Protein AF-A0A8R1IWT4-F1 (afdb_monomer)

Secondary structure (DSSP, 8-state):
-PPPTTHHHHHHHHHTT--HHHHHHHTT--HHHHHHHHHHTTT----B-----TTTTSHHHHHHHHHH-S-B--GGGS-TT-GGG-HIIIIIHHHHHHHHTTPPPPS-HHHHHHHHHHHHHS--

Solvent-accessible surface area (backbone atoms only — not comparable to full-atom values): 7831 Å² total; per-residue (Å²): 133,84,77,62,93,56,51,66,60,55,52,50,43,54,75,69,68,56,48,67,69,58,49,28,54,75,69,67,57,42,72,65,55,56,53,49,51,43,56,74,50,71,70,53,92,59,69,48,81,75,89,58,49,75,71,62,66,28,73,72,42,46,56,40,45,68,75,72,42,91,38,59,65,50,69,92,78,50,73,81,94,48,50,79,78,34,66,54,67,58,42,51,50,58,54,48,48,65,73,48,60,93,61,87,77,70,95,51,68,69,65,55,57,58,47,58,55,51,74,64,61,80,76,123

Structure (mmCIF, N/CA/C/O backbone):
data_AF-A0A8R1IWT4-F1
#
_entry.id   AF-A0A8R1IWT4-F1
#
loop_
_atom_site.group_PDB
_atom_site.id
_atom_site.type_symbol
_atom_site.label_atom_id
_atom_site.label_alt_id
_atom_site.label_comp_id
_atom_site.label_asym_id
_atom_site.label_entity_id
_atom_site.label_seq_id
_atom_site.pdbx_PDB_ins_code
_atom_site.Cartn_x
_atom_site.Cartn_y
_atom_site.Cartn_z
_atom_site.occupancy
_atom_site.B_iso_or_equiv
_atom_site.auth_seq_id
_atom_site.auth_comp_id
_atom_site.auth_asym_id
_atom_site.auth_atom_id
_atom_site.pdbx_PDB_model_num
ATOM 1 N N . MET A 1 1 ? 14.600 21.683 -2.535 1.00 37.12 1 MET A N 1
ATOM 2 C CA . MET A 1 1 ? 13.977 20.528 -1.844 1.00 37.12 1 MET A CA 1
ATOM 3 C C . MET A 1 1 ? 14.962 20.004 -0.808 1.00 37.12 1 MET A C 1
ATOM 5 O O . MET A 1 1 ? 16.080 19.676 -1.184 1.00 37.12 1 MET A O 1
ATOM 9 N N . LYS A 1 2 ? 14.609 20.005 0.484 1.00 29.86 2 LYS A N 1
ATOM 10 C CA . LYS A 1 2 ? 15.483 19.459 1.539 1.00 29.86 2 LYS A CA 1
ATOM 11 C C . LYS A 1 2 ? 15.410 17.928 1.495 1.00 29.86 2 LYS A C 1
ATOM 13 O O . LYS A 1 2 ? 14.335 17.374 1.276 1.00 29.86 2 LYS A O 1
ATOM 18 N N . SER A 1 3 ? 16.551 17.255 1.624 1.00 35.81 3 SER A N 1
ATOM 19 C CA . SER A 1 3 ? 16.615 15.793 1.672 1.00 35.81 3 SER A CA 1
ATOM 20 C C . SER A 1 3 ? 15.795 15.257 2.849 1.00 35.81 3 SER A C 1
ATOM 22 O O . SER A 1 3 ? 15.735 15.881 3.906 1.00 35.81 3 SER A O 1
ATOM 24 N N . SER A 1 4 ? 15.160 14.094 2.658 1.00 37.56 4 SER A N 1
ATOM 25 C CA . SER A 1 4 ? 14.443 13.406 3.735 1.00 37.56 4 SER A CA 1
ATOM 26 C C . SER A 1 4 ? 15.382 13.193 4.933 1.00 37.56 4 SER A C 1
ATOM 28 O O . SER A 1 4 ? 16.500 12.705 4.726 1.00 37.56 4 SER A O 1
ATOM 30 N N . PRO A 1 5 ? 14.947 13.497 6.170 1.00 37.34 5 PRO A N 1
ATOM 31 C CA . PRO A 1 5 ? 15.756 13.308 7.377 1.00 37.34 5 PRO A CA 1
ATOM 32 C C . PRO A 1 5 ? 16.173 11.844 7.603 1.00 37.34 5 PRO A C 1
ATOM 34 O O . PRO A 1 5 ? 17.103 11.577 8.357 1.00 37.34 5 PRO A O 1
ATOM 37 N N . HIS A 1 6 ? 15.554 10.891 6.898 1.00 42.81 6 HIS A N 1
ATOM 38 C CA . HIS A 1 6 ? 15.876 9.462 6.967 1.00 42.81 6 HIS A CA 1
ATOM 39 C C . HIS A 1 6 ? 16.825 8.975 5.859 1.00 42.81 6 HIS A C 1
ATOM 41 O O . HIS A 1 6 ? 17.223 7.808 5.857 1.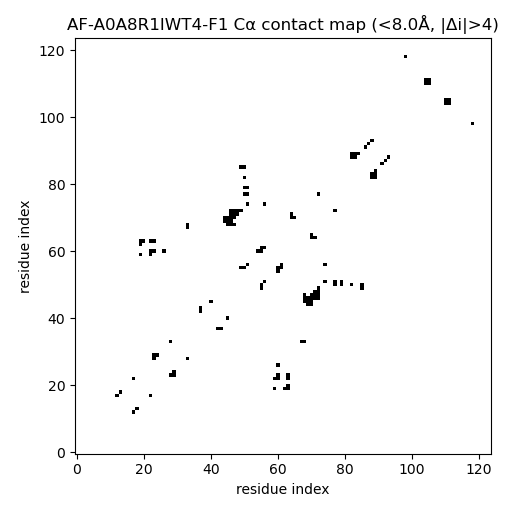00 42.81 6 HIS A O 1
ATOM 47 N N . ARG A 1 7 ? 17.226 9.846 4.919 1.00 42.69 7 ARG A N 1
ATOM 48 C CA . ARG A 1 7 ? 18.149 9.511 3.817 1.00 42.69 7 ARG A CA 1
ATOM 49 C C . ARG A 1 7 ? 19.484 8.907 4.293 1.00 42.69 7 ARG A C 1
ATOM 51 O O . ARG A 1 7 ? 19.887 7.903 3.705 1.00 42.69 7 ARG A O 1
ATOM 58 N N . PRO A 1 8 ? 20.130 9.406 5.368 1.00 47.38 8 PRO A N 1
ATOM 59 C CA . PRO A 1 8 ? 21.370 8.813 5.873 1.00 47.38 8 PRO A CA 1
ATOM 60 C C . PRO A 1 8 ? 21.157 7.399 6.423 1.00 47.38 8 PRO A C 1
ATOM 62 O O . PRO A 1 8 ? 21.977 6.512 6.204 1.00 47.38 8 PRO A O 1
ATOM 65 N N . SER A 1 9 ? 20.029 7.163 7.097 1.00 44.25 9 SER A N 1
ATOM 66 C CA . SER A 1 9 ? 19.683 5.851 7.645 1.00 44.25 9 SER A CA 1
ATOM 67 C C . SER A 1 9 ? 19.410 4.837 6.535 1.00 44.25 9 SER A C 1
ATOM 69 O O . SER A 1 9 ? 19.864 3.704 6.629 1.00 44.25 9 SER A O 1
ATOM 71 N N . ILE A 1 10 ? 18.735 5.239 5.456 1.00 47.97 10 ILE A N 1
ATOM 72 C CA . ILE A 1 10 ? 18.444 4.362 4.312 1.00 47.97 10 ILE A CA 1
ATOM 73 C C . ILE A 1 10 ? 19.731 3.999 3.553 1.00 47.97 10 ILE A C 1
ATOM 75 O O . ILE A 1 10 ? 19.948 2.827 3.246 1.00 47.97 10 ILE A O 1
ATOM 79 N N . GLU A 1 11 ? 20.627 4.959 3.306 1.00 53.16 11 GLU A N 1
ATOM 80 C CA . GLU A 1 11 ? 21.935 4.681 2.690 1.00 53.16 11 GLU A CA 1
ATOM 81 C C . GLU A 1 11 ? 22.824 3.794 3.574 1.00 53.16 11 GLU A C 1
ATOM 83 O O . GLU A 1 11 ? 23.519 2.917 3.061 1.00 53.16 11 GLU A O 1
ATOM 88 N N . LEU A 1 12 ? 22.766 3.964 4.900 1.00 54.88 12 LEU A N 1
ATOM 89 C CA . LEU A 1 12 ? 23.480 3.117 5.858 1.00 54.88 12 LEU A CA 1
ATOM 90 C C . LEU A 1 12 ? 22.981 1.664 5.823 1.00 54.88 12 LEU A C 1
ATOM 92 O O . LEU A 1 12 ? 23.783 0.744 5.953 1.00 54.88 12 LEU A O 1
ATOM 96 N N . LEU A 1 13 ? 21.678 1.442 5.625 1.00 57.31 13 LEU A N 1
ATOM 97 C CA . LEU A 1 13 ? 21.097 0.098 5.536 1.00 57.31 13 LEU A CA 1
ATOM 98 C C . LEU A 1 13 ? 21.521 -0.629 4.251 1.00 57.31 13 LEU A C 1
ATOM 100 O O . LEU A 1 13 ? 21.852 -1.812 4.316 1.00 57.31 13 LEU A O 1
ATOM 104 N N . PHE A 1 14 ? 21.618 0.082 3.123 1.00 55.25 14 PHE A N 1
ATOM 105 C CA . PHE A 1 14 ? 22.179 -0.471 1.883 1.00 55.25 14 PHE A CA 1
ATOM 106 C C . PHE A 1 14 ? 23.693 -0.714 1.982 1.00 55.25 14 PHE A C 1
ATOM 108 O O . PHE A 1 14 ? 24.165 -1.778 1.588 1.00 55.25 14 PHE A O 1
ATOM 115 N N . LYS A 1 15 ? 24.461 0.218 2.569 1.00 58.22 15 LYS A N 1
ATOM 116 C CA . LYS A 1 15 ? 25.914 0.050 2.791 1.00 58.22 15 LYS A CA 1
ATOM 117 C C . LYS A 1 15 ? 26.255 -1.087 3.764 1.00 58.22 15 LYS A C 1
ATOM 119 O O . LYS A 1 15 ? 27.355 -1.619 3.701 1.00 58.22 15 LYS A O 1
ATOM 124 N N . ARG A 1 16 ? 25.321 -1.476 4.639 1.00 63.16 16 ARG A N 1
ATOM 125 C CA . ARG A 1 16 ? 25.437 -2.634 5.547 1.00 63.16 16 ARG A CA 1
ATOM 126 C C . ARG A 1 16 ? 25.045 -3.973 4.899 1.00 63.16 16 ARG A C 1
ATOM 128 O O . ARG A 1 16 ? 24.994 -4.975 5.602 1.00 63.16 16 ARG A O 1
ATOM 135 N N . GLY A 1 17 ? 24.767 -4.005 3.591 1.00 53.22 17 GLY A N 1
ATOM 136 C CA . GLY A 1 17 ? 24.508 -5.242 2.842 1.00 53.22 17 GLY A CA 1
ATOM 137 C C . GLY A 1 17 ? 23.128 -5.865 3.073 1.00 53.22 17 GLY A C 1
ATOM 138 O O . GLY A 1 17 ? 22.929 -7.039 2.767 1.00 53.22 17 GLY A O 1
ATOM 139 N N . LEU A 1 18 ? 22.163 -5.114 3.619 1.00 61.09 18 LEU A N 1
ATOM 140 C CA . LEU A 1 18 ? 20.812 -5.631 3.846 1.00 61.09 18 LEU A CA 1
ATOM 141 C C . LEU A 1 18 ? 20.077 -5.744 2.503 1.00 61.09 18 LEU A C 1
ATOM 143 O O . LEU A 1 18 ? 19.787 -4.741 1.852 1.00 61.09 18 LEU A O 1
ATOM 147 N N . GLY A 1 19 ? 19.792 -6.978 2.085 1.00 59.12 19 GLY A N 1
ATOM 148 C CA . GLY A 1 19 ? 19.059 -7.260 0.852 1.00 59.12 19 GLY A CA 1
ATOM 149 C C . GLY A 1 19 ? 17.587 -6.841 0.922 1.00 59.12 19 GLY A C 1
ATOM 150 O O . GLY A 1 19 ? 17.020 -6.649 2.000 1.00 59.12 19 GLY A O 1
ATOM 151 N N . SER A 1 20 ? 16.934 -6.760 -0.236 1.00 54.22 20 SER A N 1
ATOM 152 C CA . SER A 1 20 ? 15.531 -6.343 -0.386 1.00 54.22 20 SER A CA 1
ATOM 153 C C . SER A 1 20 ? 14.555 -7.129 0.505 1.00 54.22 20 SER A C 1
ATOM 155 O O . SER A 1 20 ? 13.575 -6.569 0.983 1.00 54.22 20 SER A O 1
ATOM 157 N N . ALA A 1 21 ? 14.857 -8.395 0.815 1.00 45.78 21 ALA A N 1
ATOM 158 C CA . ALA A 1 21 ? 14.073 -9.236 1.726 1.00 45.78 21 ALA A CA 1
ATOM 159 C C . ALA A 1 21 ? 14.117 -8.773 3.199 1.00 45.78 21 ALA A C 1
ATOM 161 O O . ALA A 1 21 ? 13.135 -8.899 3.929 1.00 45.78 21 ALA A O 1
ATOM 162 N N . GLU A 1 22 ? 15.238 -8.208 3.648 1.00 57.19 22 GLU A N 1
ATOM 163 C CA . GLU A 1 22 ? 15.400 -7.663 5.002 1.00 57.19 22 GLU A CA 1
ATOM 164 C C . GLU A 1 22 ? 14.751 -6.279 5.130 1.00 57.19 22 GLU A C 1
ATOM 166 O O . GLU A 1 22 ? 14.193 -5.927 6.168 1.00 57.19 22 GLU A O 1
ATOM 171 N N . ILE A 1 23 ? 14.739 -5.523 4.031 1.00 55.19 23 ILE A N 1
ATOM 172 C CA . ILE A 1 23 ? 13.975 -4.282 3.897 1.00 55.19 23 ILE A CA 1
ATOM 173 C C . ILE A 1 23 ? 12.466 -4.585 3.894 1.00 55.19 23 ILE A C 1
ATOM 175 O O . ILE A 1 23 ? 11.731 -3.936 4.631 1.00 55.19 23 ILE A O 1
ATOM 179 N N . ALA A 1 24 ? 12.006 -5.607 3.162 1.00 51.34 24 ALA A N 1
ATOM 180 C CA . ALA A 1 24 ? 10.610 -6.062 3.169 1.00 51.34 24 ALA A CA 1
ATOM 181 C C . ALA A 1 24 ? 10.141 -6.487 4.573 1.00 51.34 24 ALA A C 1
ATOM 183 O O . ALA A 1 24 ? 9.049 -6.109 5.001 1.00 51.34 24 ALA A O 1
ATOM 184 N N . ARG A 1 25 ? 11.004 -7.182 5.336 1.00 52.69 25 ARG A N 1
ATOM 185 C CA . ARG A 1 25 ? 10.765 -7.477 6.762 1.00 52.69 25 ARG A CA 1
ATOM 186 C C . ARG A 1 25 ? 10.590 -6.208 7.599 1.00 52.69 25 ARG A C 1
ATOM 188 O O . ARG A 1 25 ? 9.687 -6.155 8.429 1.00 52.69 25 ARG A O 1
ATOM 195 N N . ARG A 1 26 ? 11.409 -5.177 7.373 1.00 50.44 26 ARG A N 1
ATOM 196 C CA . ARG A 1 26 ? 11.317 -3.885 8.086 1.00 50.44 26 ARG A CA 1
ATOM 197 C C . ARG A 1 26 ? 10.138 -3.014 7.642 1.00 50.44 26 ARG A C 1
ATOM 199 O O . ARG A 1 26 ? 9.703 -2.169 8.415 1.00 50.44 26 ARG A O 1
ATOM 206 N N . LEU A 1 27 ? 9.602 -3.251 6.445 1.00 57.09 27 LEU A N 1
ATOM 207 C CA . LEU A 1 27 ? 8.376 -2.636 5.918 1.00 57.09 27 LEU A CA 1
ATOM 208 C C . LEU A 1 27 ? 7.095 -3.392 6.315 1.00 57.09 27 LEU A C 1
ATOM 210 O O . LEU A 1 27 ? 6.013 -3.020 5.879 1.00 57.09 27 LEU A O 1
ATOM 214 N N . GLN A 1 28 ? 7.209 -4.438 7.144 1.00 61.00 28 GLN A N 1
ATOM 215 C CA . GLN A 1 28 ? 6.100 -5.251 7.666 1.00 61.00 28 GLN A CA 1
ATOM 216 C C . GLN A 1 28 ? 5.326 -6.089 6.627 1.00 61.00 28 GLN A C 1
ATOM 218 O O . GLN A 1 28 ? 4.348 -6.746 6.984 1.00 61.00 28 GLN A O 1
ATOM 223 N N . ILE A 1 29 ? 5.774 -6.177 5.369 1.00 65.94 29 ILE A N 1
ATOM 224 C CA . ILE A 1 29 ? 5.185 -7.106 4.389 1.00 65.94 29 ILE A CA 1
ATOM 225 C C . ILE A 1 29 ? 5.933 -8.438 4.474 1.00 65.94 29 ILE A C 1
ATOM 227 O O . ILE A 1 29 ? 6.951 -8.663 3.820 1.00 65.94 29 ILE A O 1
ATOM 231 N N . SER A 1 30 ? 5.438 -9.334 5.327 1.00 68.81 30 SER A N 1
ATOM 232 C CA . SER A 1 30 ? 6.023 -1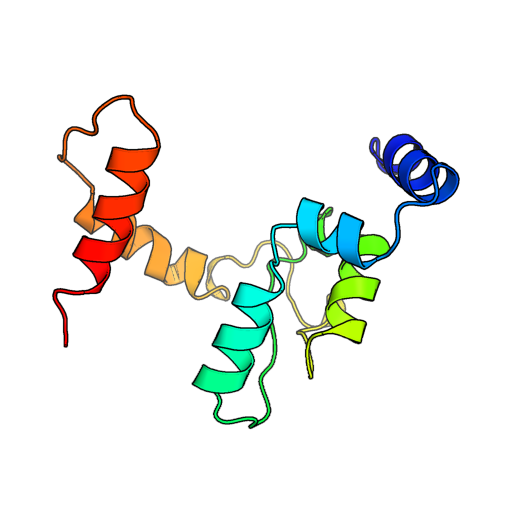0.667 5.498 1.00 68.81 30 SER A CA 1
ATOM 233 C C . SER A 1 30 ? 5.843 -11.540 4.245 1.00 68.81 30 SER A C 1
ATOM 235 O O . SER A 1 30 ? 4.828 -11.450 3.549 1.00 68.81 30 SER A O 1
ATOM 237 N N . SER A 1 31 ? 6.763 -12.479 3.990 1.00 69.06 31 SER A N 1
ATOM 238 C CA . SER A 1 31 ? 6.591 -13.477 2.918 1.00 69.06 31 SER A CA 1
ATOM 239 C C . SER A 1 31 ? 5.305 -14.299 3.082 1.00 69.06 31 SER A C 1
ATOM 241 O O . SER A 1 31 ? 4.712 -14.739 2.096 1.00 69.06 31 SER A O 1
ATOM 243 N N . SER A 1 32 ? 4.832 -14.485 4.320 1.00 74.62 32 SER A N 1
ATOM 244 C CA . SER A 1 32 ? 3.530 -15.095 4.599 1.00 74.62 32 SER A CA 1
ATOM 245 C C . SER A 1 32 ? 2.367 -14.245 4.098 1.00 74.62 32 SER A C 1
ATOM 247 O O . SER A 1 32 ? 1.445 -14.811 3.521 1.00 74.62 32 SER A O 1
ATOM 249 N N . THR A 1 33 ? 2.429 -12.919 4.239 1.00 76.81 33 THR A N 1
ATOM 250 C CA . THR A 1 33 ? 1.418 -11.992 3.712 1.00 76.81 33 THR A CA 1
ATOM 251 C C . THR A 1 33 ? 1.316 -12.124 2.194 1.00 76.81 33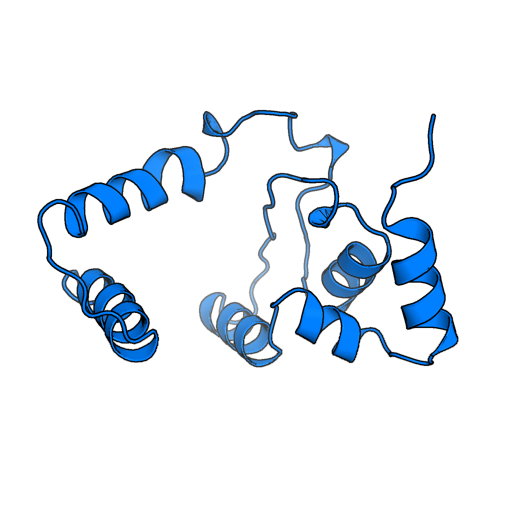 THR A C 1
ATOM 253 O O . THR A 1 33 ? 0.230 -12.361 1.675 1.00 76.81 33 THR A O 1
ATOM 256 N N . VAL A 1 34 ? 2.447 -12.095 1.478 1.00 73.50 34 VAL A N 1
ATOM 257 C CA . VAL A 1 34 ? 2.470 -12.273 0.010 1.00 73.50 34 VAL A CA 1
ATOM 258 C C . VAL A 1 34 ? 1.880 -13.628 -0.392 1.00 73.50 34 VAL A C 1
ATOM 260 O O . VAL A 1 34 ? 1.083 -13.720 -1.325 1.00 73.50 34 VAL A O 1
ATOM 263 N N . ARG A 1 35 ? 2.228 -14.693 0.339 1.00 79.69 35 ARG A N 1
ATOM 264 C CA . ARG A 1 35 ? 1.686 -16.037 0.103 1.00 79.69 35 ARG A CA 1
ATOM 265 C C . ARG A 1 35 ? 0.175 -16.111 0.343 1.00 79.69 35 ARG A C 1
ATOM 267 O O . ARG A 1 35 ? -0.512 -16.774 -0.431 1.00 79.69 35 ARG A O 1
ATOM 274 N N . ILE A 1 36 ? -0.335 -15.464 1.391 1.00 84.50 36 ILE A N 1
ATOM 275 C CA . ILE A 1 36 ? -1.773 -15.401 1.692 1.00 84.50 36 ILE A CA 1
ATOM 276 C C . ILE A 1 36 ? -2.506 -14.661 0.574 1.00 84.50 36 ILE A C 1
ATOM 278 O O . ILE A 1 36 ? -3.486 -15.191 0.061 1.00 84.50 36 ILE A O 1
ATOM 282 N N . LEU A 1 37 ? -1.993 -13.508 0.134 1.00 83.31 37 LEU A N 1
ATOM 283 C CA . LEU A 1 37 ? -2.593 -12.730 -0.953 1.00 83.31 37 LEU A CA 1
ATOM 284 C C . LEU A 1 37 ? -2.667 -13.538 -2.254 1.00 83.31 37 LEU A C 1
ATOM 286 O O . LEU A 1 37 ? -3.734 -13.647 -2.850 1.00 83.31 37 LEU A O 1
ATOM 290 N N . ARG A 1 38 ? -1.572 -14.200 -2.653 1.00 80.88 38 ARG A N 1
ATOM 291 C CA . ARG A 1 38 ? -1.564 -15.049 -3.860 1.00 80.88 38 ARG A CA 1
ATOM 292 C C . ARG A 1 38 ? -2.594 -16.178 -3.804 1.00 80.88 38 ARG A C 1
ATOM 294 O O . ARG A 1 38 ? -3.201 -16.488 -4.823 1.00 80.88 38 ARG A O 1
ATOM 301 N N . ARG A 1 39 ? -2.793 -16.791 -2.631 1.00 87.12 39 ARG A N 1
ATOM 302 C CA . ARG A 1 39 ? -3.827 -17.821 -2.433 1.00 87.12 39 ARG A CA 1
ATOM 303 C C . ARG A 1 39 ? -5.231 -17.233 -2.472 1.00 87.12 39 ARG A C 1
ATOM 305 O O . ARG A 1 39 ? -6.095 -17.824 -3.103 1.00 87.12 39 ARG A O 1
ATOM 312 N N . HIS A 1 40 ? -5.441 -16.092 -1.817 1.00 89.69 40 HIS A N 1
ATOM 313 C CA . HIS A 1 40 ? -6.741 -15.429 -1.742 1.00 89.69 40 HIS A CA 1
ATOM 314 C C . HIS A 1 40 ? -7.275 -15.078 -3.132 1.00 89.69 40 HIS A C 1
ATOM 316 O O . HIS A 1 40 ? -8.424 -15.368 -3.439 1.00 89.69 40 HIS A O 1
ATOM 322 N N . PHE A 1 41 ? -6.413 -14.550 -4.001 1.00 87.50 41 PHE A N 1
ATOM 323 C CA . PHE A 1 41 ? -6.772 -14.242 -5.385 1.00 87.50 41 PHE A CA 1
ATOM 324 C C . PHE A 1 41 ? -6.662 -15.446 -6.334 1.00 87.50 41 PHE A C 1
ATOM 326 O O . PHE A 1 41 ? -6.746 -15.264 -7.543 1.00 87.50 41 PHE A O 1
ATOM 333 N N . ALA A 1 42 ? -6.451 -16.667 -5.823 1.00 87.69 42 ALA A N 1
ATOM 334 C CA . ALA A 1 42 ? -6.284 -17.893 -6.614 1.00 87.69 42 ALA A CA 1
ATOM 335 C C . ALA A 1 42 ? -5.242 -17.772 -7.751 1.00 87.69 42 ALA A C 1
ATOM 337 O O . ALA A 1 42 ? -5.388 -18.364 -8.816 1.00 87.69 42 ALA A O 1
ATOM 338 N N . GLY A 1 43 ? -4.185 -16.981 -7.537 1.00 78.94 43 GLY A N 1
ATOM 339 C CA . GLY A 1 43 ? -3.178 -16.670 -8.558 1.00 78.94 43 GLY A CA 1
ATOM 340 C C . GLY A 1 43 ? -3.608 -15.651 -9.624 1.00 78.94 43 GLY A C 1
ATOM 341 O O . GLY A 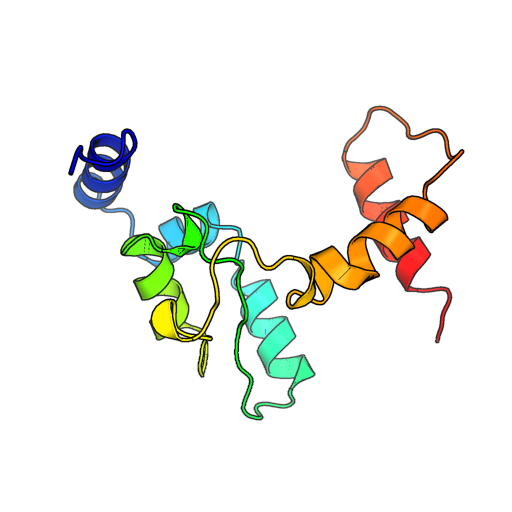1 43 ? -2.803 -15.334 -10.496 1.00 78.94 43 GLY A O 1
ATOM 342 N N . GLY A 1 44 ? -4.829 -15.120 -9.552 1.00 82.94 44 GLY A N 1
ATOM 343 C CA . GLY A 1 44 ? -5.323 -14.040 -10.403 1.00 82.94 44 GLY A CA 1
ATOM 344 C C . GLY A 1 44 ? -4.652 -12.685 -10.130 1.00 82.94 44 GLY A C 1
ATOM 345 O O . GLY A 1 44 ? -3.969 -12.513 -9.112 1.00 82.94 44 GLY A O 1
ATOM 346 N N . PRO A 1 45 ? -4.821 -11.709 -11.043 1.00 85.88 45 PRO A N 1
ATOM 347 C CA . PRO A 1 45 ? -4.219 -10.390 -10.905 1.00 85.88 45 PRO A CA 1
ATOM 348 C C . PRO A 1 45 ? -4.868 -9.603 -9.762 1.00 85.88 45 PRO A C 1
ATOM 350 O O . PRO A 1 45 ? -6.075 -9.665 -9.545 1.00 85.88 45 PRO A O 1
ATOM 353 N N . PHE A 1 46 ? -4.059 -8.818 -9.059 1.00 87.81 46 PHE A N 1
ATOM 354 C CA . PHE A 1 46 ? -4.513 -7.864 -8.052 1.00 87.81 46 PHE A CA 1
ATOM 355 C C . PHE A 1 46 ? -3.586 -6.650 -8.044 1.00 87.81 46 PHE A C 1
ATOM 357 O O . PHE A 1 46 ? -2.439 -6.729 -8.484 1.00 87.81 46 PHE A O 1
ATOM 364 N N . ILE A 1 47 ? -4.077 -5.525 -7.537 1.00 89.31 47 ILE A N 1
ATOM 365 C CA . ILE A 1 47 ? -3.268 -4.321 -7.354 1.00 89.31 47 ILE A CA 1
ATOM 366 C C . ILE A 1 47 ? -3.203 -3.968 -5.874 1.00 89.31 47 ILE A C 1
ATOM 368 O O . ILE A 1 47 ? -4.186 -4.105 -5.148 1.00 89.31 47 ILE A O 1
ATOM 372 N N . LEU A 1 48 ? -2.034 -3.529 -5.421 1.00 89.06 48 LEU A N 1
ATOM 373 C CA . LEU A 1 48 ? -1.869 -2.981 -4.080 1.00 89.06 48 LEU A CA 1
ATOM 374 C C . LEU A 1 48 ? -2.140 -1.472 -4.083 1.00 89.06 48 LEU A C 1
ATOM 376 O O . LEU A 1 48 ? -1.546 -0.737 -4.867 1.00 89.06 48 LEU A O 1
ATOM 380 N N . GLN A 1 49 ? -2.988 -1.007 -3.173 1.00 91.56 49 GLN A N 1
ATOM 381 C CA . GLN A 1 49 ? -3.262 0.413 -2.939 1.00 91.56 49 GLN A CA 1
ATOM 382 C C . GLN A 1 49 ? -2.614 0.853 -1.616 1.00 91.56 49 GLN A C 1
ATOM 384 O O . GLN A 1 49 ? -2.691 0.125 -0.626 1.00 91.56 49 GLN A O 1
ATOM 389 N N . GLN A 1 50 ? -1.955 2.018 -1.607 1.00 87.19 50 GLN A N 1
ATOM 390 C CA . GLN A 1 50 ? -1.326 2.641 -0.429 1.00 87.19 50 GLN A CA 1
ATOM 391 C C . GLN A 1 50 ? -1.511 4.168 -0.485 1.00 87.19 50 GLN A C 1
ATOM 393 O O . GLN A 1 50 ? -1.677 4.723 -1.569 1.00 87.19 50 GLN A O 1
ATOM 398 N N . ASP A 1 51 ? -1.437 4.849 0.661 1.00 85.94 51 ASP A N 1
ATOM 399 C CA . ASP A 1 51 ? -1.673 6.299 0.816 1.00 85.94 51 ASP A CA 1
ATOM 400 C C . ASP A 1 51 ? -0.485 7.194 0.392 1.00 85.94 51 ASP A C 1
ATOM 402 O O . ASP A 1 51 ? -0.529 8.420 0.521 1.00 85.94 51 ASP A O 1
ATOM 406 N N . TRP A 1 52 ? 0.590 6.580 -0.113 1.00 86.88 52 TRP A N 1
ATOM 407 C CA . TRP A 1 52 ? 1.821 7.232 -0.566 1.00 86.88 52 TRP A CA 1
ATOM 408 C C . TRP A 1 52 ? 2.475 8.183 0.450 1.00 86.88 52 TRP A C 1
ATOM 410 O O . TRP A 1 52 ? 3.215 9.097 0.055 1.00 86.88 52 TRP A O 1
ATOM 420 N N . ALA A 1 53 ? 2.312 7.933 1.757 1.00 83.69 53 ALA A N 1
ATOM 421 C CA . ALA A 1 53 ? 3.128 8.611 2.765 1.00 83.69 53 ALA A CA 1
ATOM 422 C C . ALA A 1 53 ? 4.637 8.429 2.457 1.00 83.69 53 ALA A C 1
ATOM 424 O O . ALA A 1 53 ? 5.029 7.467 1.787 1.00 83.69 53 ALA A O 1
ATOM 425 N N . PRO A 1 54 ? 5.536 9.321 2.921 1.00 80.88 54 PRO A N 1
ATOM 426 C CA . PRO A 1 54 ? 6.936 9.333 2.476 1.00 80.88 54 PRO A CA 1
ATOM 427 C C . PRO A 1 54 ? 7.692 7.996 2.589 1.00 80.88 54 PRO A C 1
ATOM 429 O O . PRO A 1 54 ? 8.588 7.730 1.788 1.00 80.88 54 PRO A O 1
ATOM 432 N N . SER A 1 55 ? 7.338 7.145 3.556 1.00 78.88 55 SER A N 1
ATOM 433 C CA . SER A 1 55 ? 7.857 5.777 3.693 1.00 78.88 55 SER A CA 1
ATOM 434 C C . SER A 1 55 ? 7.451 4.873 2.527 1.00 78.88 55 SER A C 1
ATOM 436 O O . SER A 1 55 ? 8.312 4.183 1.977 1.00 78.88 55 SER A O 1
ATOM 438 N N . HIS A 1 56 ? 6.184 4.919 2.115 1.00 82.69 56 HIS A N 1
ATOM 439 C CA . HIS A 1 56 ? 5.619 4.125 1.020 1.00 82.69 56 HIS A CA 1
ATOM 440 C C . HIS A 1 56 ? 6.229 4.502 -0.334 1.00 82.69 56 HIS A C 1
ATOM 442 O O . HIS A 1 56 ? 6.491 3.635 -1.161 1.00 82.69 56 HIS A O 1
ATOM 448 N N . GLY A 1 57 ? 6.583 5.780 -0.512 1.00 82.25 57 GLY A N 1
ATOM 449 C CA . GLY A 1 57 ? 7.277 6.266 -1.708 1.00 82.25 57 GLY A CA 1
ATOM 450 C C . GLY A 1 57 ? 8.798 6.102 -1.723 1.00 82.25 57 GLY A C 1
ATOM 451 O O . GLY A 1 57 ? 9.462 6.616 -2.624 1.00 82.25 57 GLY A O 1
ATOM 452 N N . SER A 1 58 ? 9.387 5.439 -0.727 1.00 81.50 58 SER A N 1
ATOM 453 C CA . SER A 1 58 ? 10.838 5.233 -0.690 1.00 81.50 58 SER A CA 1
ATOM 454 C C . SER A 1 58 ? 11.293 4.224 -1.748 1.00 81.50 58 SER A C 1
ATOM 456 O O . SER A 1 58 ? 10.643 3.208 -1.978 1.00 81.50 58 SER A O 1
ATOM 458 N N . ARG A 1 59 ? 12.481 4.443 -2.333 1.00 78.06 59 ARG A N 1
ATOM 459 C CA . ARG A 1 59 ? 13.084 3.526 -3.324 1.00 78.06 59 ARG A CA 1
ATOM 460 C C . ARG A 1 59 ? 13.152 2.078 -2.827 1.00 78.06 59 ARG A C 1
ATOM 462 O O . ARG A 1 59 ? 12.986 1.140 -3.593 1.00 78.06 59 ARG A O 1
ATOM 469 N N . SER A 1 60 ? 13.400 1.909 -1.532 1.00 75.25 60 SER A N 1
ATOM 470 C CA . SER A 1 60 ? 13.447 0.613 -0.867 1.00 75.25 60 SER A CA 1
ATOM 471 C C . SER A 1 60 ? 12.081 -0.075 -0.794 1.00 75.25 60 SER A C 1
ATOM 473 O O . SER A 1 60 ? 12.027 -1.293 -0.907 1.00 75.25 60 SER A O 1
ATOM 475 N N . THR A 1 61 ? 10.992 0.683 -0.638 1.00 77.12 61 THR A N 1
ATOM 476 C CA . THR A 1 61 ? 9.629 0.130 -0.669 1.00 77.12 61 THR A CA 1
ATOM 477 C C . THR A 1 61 ? 9.225 -0.238 -2.084 1.00 77.12 61 THR A C 1
ATOM 479 O O . THR A 1 61 ? 8.774 -1.357 -2.301 1.00 77.12 61 THR A O 1
ATOM 482 N N . LEU A 1 62 ? 9.480 0.640 -3.058 1.00 82.19 62 LEU A N 1
ATOM 483 C CA . LEU A 1 62 ? 9.169 0.369 -4.465 1.00 82.19 62 LEU A CA 1
ATOM 484 C C . LEU A 1 62 ? 9.837 -0.910 -4.973 1.00 82.19 62 LEU A C 1
ATOM 486 O O . LEU A 1 62 ? 9.159 -1.754 -5.545 1.00 82.19 62 LEU A O 1
ATOM 490 N N . ALA A 1 63 ? 11.116 -1.123 -4.645 1.00 79.06 63 ALA A N 1
ATOM 491 C CA . ALA A 1 63 ? 11.828 -2.347 -5.016 1.00 79.06 63 ALA A CA 1
ATOM 492 C C . ALA A 1 63 ? 11.175 -3.630 -4.456 1.00 79.06 63 ALA A C 1
ATOM 494 O O . ALA A 1 63 ? 11.244 -4.687 -5.079 1.00 79.06 63 ALA A O 1
ATOM 495 N N . VAL A 1 64 ? 10.545 -3.561 -3.278 1.00 78.88 64 VAL A N 1
ATOM 496 C CA . VAL A 1 64 ? 9.795 -4.688 -2.696 1.00 78.88 64 VAL A CA 1
ATOM 497 C C . VAL A 1 64 ? 8.460 -4.871 -3.413 1.00 78.88 64 VAL A C 1
ATOM 499 O O . VAL A 1 64 ? 8.074 -6.005 -3.696 1.00 78.88 64 VAL A O 1
ATOM 502 N N . LEU A 1 65 ? 7.760 -3.776 -3.718 1.00 81.44 65 LEU A N 1
ATOM 503 C CA . LEU A 1 65 ? 6.483 -3.833 -4.424 1.00 81.44 65 LEU A CA 1
ATOM 504 C C . LEU A 1 65 ? 6.646 -4.448 -5.818 1.00 81.44 65 LEU A C 1
ATOM 506 O O . LEU A 1 65 ? 5.956 -5.416 -6.130 1.00 81.44 65 LEU A O 1
ATOM 510 N N . GLU A 1 66 ? 7.622 -3.972 -6.590 1.00 83.06 66 GLU A N 1
ATOM 511 C CA . GLU A 1 66 ? 7.958 -4.482 -7.927 1.00 83.06 66 GLU A CA 1
ATOM 512 C C . GLU A 1 66 ? 8.348 -5.968 -7.916 1.00 83.06 66 GLU A C 1
ATOM 514 O O . GLU A 1 66 ? 7.992 -6.714 -8.825 1.00 83.06 66 GLU A O 1
ATOM 519 N N . ALA A 1 67 ? 9.055 -6.429 -6.879 1.00 80.12 67 ALA A N 1
ATOM 520 C CA . ALA A 1 67 ? 9.507 -7.817 -6.796 1.00 80.12 67 ALA A CA 1
ATOM 521 C C . ALA A 1 67 ? 8.396 -8.813 -6.410 1.00 80.12 67 ALA A C 1
ATOM 523 O O . ALA A 1 67 ? 8.488 -10.000 -6.735 1.00 80.12 67 ALA A O 1
ATOM 524 N N . HIS A 1 68 ? 7.378 -8.373 -5.663 1.00 76.69 68 HIS A N 1
ATOM 525 C CA . HIS A 1 68 ? 6.440 -9.288 -4.998 1.00 76.69 68 HIS A CA 1
ATOM 526 C C . HIS A 1 68 ? 4.988 -9.173 -5.460 1.00 76.69 68 HIS A C 1
ATOM 528 O O . HIS A 1 68 ? 4.250 -10.162 -5.338 1.00 76.69 68 HIS A O 1
ATOM 534 N N . PHE A 1 69 ? 4.585 -8.019 -5.987 1.00 80.38 69 PHE A N 1
ATOM 535 C CA . PHE A 1 69 ? 3.204 -7.730 -6.352 1.00 80.38 69 PHE A CA 1
ATOM 536 C C . PHE A 1 69 ? 3.041 -7.668 -7.874 1.00 80.38 69 PHE A C 1
ATOM 538 O O . PHE A 1 69 ? 3.905 -7.122 -8.554 1.00 80.38 69 PHE A O 1
ATOM 545 N N . PRO A 1 70 ? 1.933 -8.198 -8.423 1.00 82.88 70 PRO A N 1
ATOM 546 C CA . PRO A 1 70 ? 1.666 -8.113 -9.858 1.00 82.88 70 PRO A CA 1
ATOM 547 C C . PRO A 1 70 ? 1.338 -6.683 -10.321 1.00 82.88 70 PRO A C 1
ATOM 549 O O . PRO A 1 70 ? 1.446 -6.389 -11.506 1.00 82.88 70 PRO A O 1
ATOM 552 N N . GLY A 1 71 ? 0.973 -5.792 -9.395 1.00 88.75 71 GLY A N 1
ATOM 553 C CA . GLY A 1 71 ? 0.821 -4.362 -9.633 1.00 88.75 71 GLY A CA 1
ATOM 554 C C . GLY A 1 71 ? 0.546 -3.594 -8.341 1.00 88.75 71 GLY A C 1
ATOM 555 O O . GLY A 1 71 ? 0.141 -4.168 -7.325 1.00 88.75 71 GLY A O 1
ATOM 556 N N . PHE A 1 72 ? 0.762 -2.283 -8.374 1.00 89.50 72 PHE A N 1
ATOM 557 C CA . PHE A 1 72 ? 0.401 -1.355 -7.306 1.00 89.50 72 PHE A CA 1
ATOM 558 C C . PHE A 1 72 ? -0.003 -0.007 -7.905 1.00 89.50 72 PHE A C 1
ATOM 560 O O . PHE A 1 72 ? 0.428 0.342 -9.004 1.00 89.50 72 PHE A O 1
ATOM 567 N N . LEU A 1 73 ? -0.866 0.727 -7.208 1.00 90.62 73 LEU A N 1
ATOM 568 C CA . LEU A 1 73 ? -1.347 2.020 -7.674 1.00 90.62 73 LEU A CA 1
ATOM 569 C C . LEU A 1 73 ? -0.216 3.048 -7.593 1.00 90.62 73 LEU A C 1
ATOM 571 O O . LEU A 1 73 ? 0.279 3.329 -6.503 1.00 90.62 73 LEU A O 1
ATOM 575 N N . ASP A 1 74 ? 0.186 3.595 -8.740 1.00 86.69 74 ASP A N 1
ATOM 576 C CA . ASP A 1 74 ? 1.272 4.571 -8.823 1.00 86.69 74 ASP A CA 1
ATOM 577 C C . ASP A 1 74 ? 0.959 5.861 -8.050 1.00 86.69 74 ASP A C 1
ATOM 579 O O . ASP A 1 74 ? -0.196 6.277 -7.930 1.00 86.69 74 ASP A O 1
ATOM 583 N N . LYS A 1 75 ? 2.009 6.535 -7.572 1.00 84.81 75 LYS A N 1
ATOM 584 C CA . LYS A 1 75 ? 1.895 7.785 -6.816 1.00 84.81 75 LYS A CA 1
ATOM 585 C C . LYS A 1 75 ? 1.140 8.864 -7.582 1.00 84.81 75 LYS A C 1
ATOM 587 O O . LYS A 1 75 ? 0.431 9.654 -6.971 1.00 84.81 75 LYS A O 1
ATOM 592 N N . ASN A 1 76 ? 1.297 8.915 -8.901 1.00 87.50 76 ASN A N 1
ATOM 593 C CA . ASN A 1 76 ? 0.644 9.927 -9.727 1.00 87.50 76 ASN A CA 1
ATOM 594 C C . ASN A 1 76 ? -0.845 9.627 -9.959 1.00 87.50 76 ASN A C 1
ATOM 596 O O . ASN A 1 76 ? -1.572 10.503 -10.414 1.00 87.50 76 ASN A O 1
ATOM 600 N N . LEU A 1 77 ? -1.296 8.407 -9.647 1.00 87.75 77 LEU A N 1
ATOM 601 C CA . LEU A 1 77 ? -2.699 7.998 -9.722 1.00 87.75 77 LEU A CA 1
ATOM 602 C C . LEU A 1 77 ? -3.428 8.147 -8.379 1.00 87.75 77 LEU A C 1
ATOM 604 O O . LEU A 1 77 ? -4.653 8.062 -8.346 1.00 87.75 77 LEU A O 1
ATOM 608 N N . TRP A 1 78 ? -2.697 8.368 -7.282 1.00 88.75 78 TRP A N 1
ATOM 609 C CA . TRP A 1 78 ? -3.261 8.557 -5.950 1.00 88.75 78 TRP A CA 1
ATOM 610 C C . TRP A 1 78 ? -3.244 10.038 -5.542 1.00 88.75 78 TRP A C 1
ATOM 612 O O . TRP A 1 78 ? -2.163 10.614 -5.380 1.00 88.75 78 TRP A O 1
ATOM 622 N N . PRO A 1 79 ? -4.406 10.683 -5.355 1.00 89.06 79 PRO A N 1
ATOM 623 C CA . PRO A 1 79 ? -4.441 12.066 -4.899 1.00 89.06 79 PRO A CA 1
ATOM 624 C C . PRO A 1 79 ? -3.944 12.183 -3.450 1.00 89.06 79 PRO A C 1
ATOM 626 O O . PRO A 1 79 ? -4.237 11.362 -2.579 1.00 89.06 79 PRO A O 1
ATOM 629 N N . ALA A 1 80 ? -3.144 13.219 -3.194 1.00 86.81 80 ALA A N 1
ATOM 630 C CA . ALA A 1 80 ? -2.615 13.480 -1.863 1.00 86.81 80 ALA A CA 1
ATOM 631 C C . ALA A 1 80 ? -3.743 13.869 -0.897 1.00 86.81 80 ALA A C 1
ATOM 633 O O . ALA A 1 80 ? -4.627 14.643 -1.256 1.00 86.81 80 ALA A O 1
ATOM 634 N N . SER A 1 81 ? -3.656 13.389 0.348 1.00 86.62 81 SER A N 1
ATOM 635 C CA . SER A 1 81 ? -4.612 13.717 1.416 1.00 86.62 81 SER A CA 1
ATOM 636 C C . SER A 1 81 ? -6.065 13.333 1.102 1.00 86.62 81 SER A C 1
ATOM 638 O O . SER A 1 81 ? -6.981 14.053 1.488 1.00 86.62 81 SER A O 1
ATOM 640 N N . SER A 1 82 ? -6.270 12.183 0.453 1.00 90.62 82 SER A N 1
ATOM 641 C CA . SER A 1 82 ? -7.596 11.648 0.105 1.00 90.62 82 SER A CA 1
ATOM 642 C C . SER A 1 82 ? -7.956 10.385 0.904 1.00 90.62 82 SER A C 1
ATOM 644 O O . SER A 1 82 ? -7.958 9.281 0.352 1.00 90.62 82 SER A O 1
ATOM 646 N N . PRO A 1 83 ? -8.235 10.504 2.219 1.00 89.69 83 PRO A N 1
ATOM 647 C CA . PRO A 1 83 ? -8.664 9.368 3.039 1.00 89.69 83 PRO A CA 1
ATOM 648 C C . PRO A 1 83 ? -10.033 8.816 2.609 1.00 89.69 83 PRO A C 1
ATOM 650 O O . PRO A 1 83 ? -10.321 7.642 2.812 1.00 89.69 83 PRO A O 1
ATOM 653 N N . ASP A 1 84 ? -10.861 9.637 1.965 1.00 92.75 84 ASP A N 1
ATOM 654 C CA . ASP A 1 84 ? -12.153 9.265 1.386 1.00 92.75 84 ASP A CA 1
ATOM 655 C C . ASP A 1 84 ? -12.036 8.225 0.261 1.00 92.75 84 ASP A C 1
ATOM 657 O O . ASP A 1 84 ? -12.950 7.429 0.054 1.00 92.75 84 ASP A O 1
ATOM 661 N N . LEU A 1 85 ? -10.893 8.181 -0.427 1.00 91.12 85 LEU A N 1
ATOM 662 C CA . LEU A 1 85 ? -10.625 7.203 -1.482 1.00 91.12 85 LEU A CA 1
ATOM 663 C C . LEU A 1 85 ? -9.940 5.934 -0.966 1.00 91.12 85 LEU A C 1
ATOM 665 O O . LEU A 1 85 ? -9.802 4.963 -1.717 1.00 91.12 85 LEU A O 1
ATOM 669 N N . ASN A 1 86 ? -9.475 5.921 0.289 1.00 90.25 86 ASN A N 1
ATOM 670 C CA . ASN A 1 86 ? -8.864 4.747 0.904 1.00 90.25 86 ASN A CA 1
ATOM 671 C C . ASN A 1 86 ? -9.939 3.951 1.648 1.00 90.25 86 ASN A C 1
ATOM 673 O O . ASN A 1 86 ? -10.407 4.419 2.683 1.00 90.25 86 ASN A O 1
ATOM 677 N N . PRO A 1 87 ? -10.305 2.729 1.212 1.00 90.62 87 PRO A N 1
ATOM 678 C CA . PRO A 1 87 ? -11.320 1.934 1.905 1.00 90.62 87 PRO A CA 1
ATOM 679 C C . PRO A 1 87 ? -11.005 1.709 3.390 1.00 90.62 87 PRO A C 1
ATOM 681 O O . PRO A 1 87 ? -11.927 1.603 4.207 1.00 90.62 87 PRO A O 1
ATOM 684 N N . MET A 1 88 ? -9.713 1.661 3.746 1.00 91.56 88 MET A N 1
ATOM 685 C CA . MET A 1 88 ? -9.290 1.531 5.137 1.00 91.56 88 MET A CA 1
ATOM 686 C C . MET A 1 88 ? -9.694 2.749 5.971 1.00 91.56 88 MET A C 1
ATOM 688 O O . MET A 1 88 ? -10.321 2.576 7.015 1.00 91.56 88 MET A O 1
ATOM 692 N N . ASP A 1 89 ? -9.405 3.958 5.487 1.00 91.62 89 ASP A N 1
ATOM 6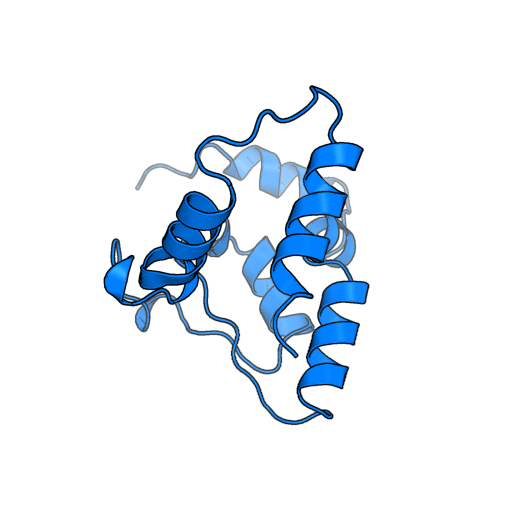93 C CA . ASP A 1 89 ? -9.675 5.209 6.206 1.00 91.62 89 ASP A CA 1
ATOM 694 C C . ASP A 1 89 ? -11.142 5.634 6.099 1.00 91.62 89 ASP A C 1
ATOM 696 O O . ASP A 1 89 ? -11.732 6.056 7.091 1.00 91.62 89 ASP A O 1
ATOM 700 N N . PHE A 1 90 ? -11.760 5.463 4.927 1.00 92.19 90 PHE A N 1
ATOM 701 C CA . PHE A 1 90 ? -13.162 5.806 4.699 1.00 92.19 90 PHE A CA 1
ATOM 702 C C . PHE A 1 90 ? -14.122 4.957 5.543 1.00 92.19 90 PHE A C 1
ATOM 704 O O . PHE A 1 90 ? -15.160 5.454 5.977 1.00 92.19 90 PHE A O 1
ATOM 711 N N . SER A 1 91 ? -13.815 3.669 5.761 1.00 92.25 91 SER A N 1
ATOM 712 C CA . SER A 1 91 ? -14.791 2.741 6.345 1.00 92.25 91 SER A CA 1
ATOM 713 C C . SER A 1 91 ? -14.219 1.743 7.350 1.00 92.25 91 SER A C 1
ATOM 715 O O . SER A 1 91 ? -14.748 1.638 8.460 1.00 92.25 91 SER A O 1
ATOM 717 N N . VAL A 1 92 ? -13.168 0.988 7.005 1.00 91.12 92 VAL A N 1
ATOM 718 C CA . VAL A 1 92 ? -12.733 -0.160 7.831 1.00 91.12 92 VAL A CA 1
ATOM 719 C C . VAL A 1 92 ? -12.302 0.274 9.229 1.00 91.12 92 VAL A C 1
ATOM 721 O O . VAL A 1 92 ? -12.716 -0.352 10.208 1.00 91.12 92 VAL A O 1
ATOM 724 N N . TRP A 1 93 ? -11.522 1.352 9.342 1.00 89.19 93 TRP A N 1
ATOM 725 C CA . TRP A 1 93 ? -11.072 1.854 10.638 1.00 89.19 93 TRP A CA 1
ATOM 726 C C . TRP A 1 93 ? -12.216 2.369 11.503 1.00 89.19 93 TRP A C 1
ATOM 728 O O . TRP A 1 93 ? -12.282 1.990 12.669 1.00 89.19 93 TRP A O 1
ATOM 738 N N . GLY A 1 94 ? -13.167 3.117 10.939 1.00 90.31 94 GLY A N 1
ATOM 739 C CA . GLY A 1 94 ? -14.348 3.573 11.681 1.00 90.31 94 GLY A CA 1
ATOM 740 C C . GLY A 1 94 ? -15.236 2.413 12.154 1.00 90.31 94 GLY A C 1
ATOM 741 O O . GLY A 1 94 ? -15.704 2.397 13.293 1.00 90.31 94 GLY A O 1
ATOM 742 N N . MET A 1 95 ? -15.419 1.382 11.319 1.00 90.75 95 MET A N 1
ATOM 743 C CA . MET A 1 95 ? -16.145 0.169 11.718 1.00 90.75 95 MET A CA 1
ATOM 744 C C . MET A 1 95 ? -15.428 -0.589 12.838 1.00 90.75 95 MET A C 1
ATOM 746 O O . MET A 1 95 ? -16.078 -1.094 13.759 1.00 90.75 95 MET A O 1
ATOM 750 N N . LEU A 1 96 ? -14.100 -0.697 12.757 1.00 88.88 96 LEU A N 1
ATOM 751 C CA . LEU A 1 96 ? -13.302 -1.342 13.792 1.00 88.88 96 LEU A CA 1
ATOM 752 C C . LEU A 1 96 ? -13.380 -0.556 15.100 1.00 88.88 96 LEU A C 1
ATOM 754 O O . LEU A 1 96 ? -13.647 -1.166 16.134 1.00 88.88 96 LEU A O 1
ATOM 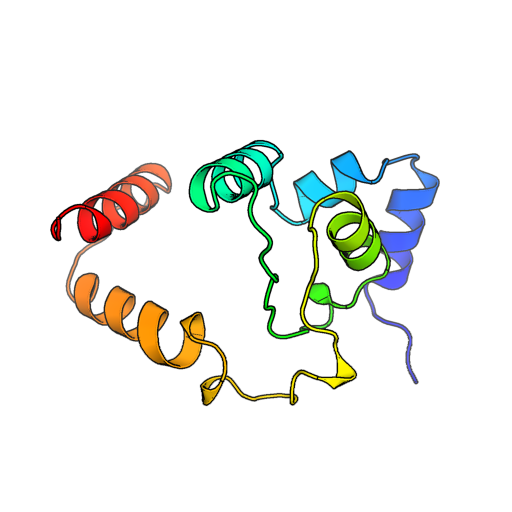758 N N . GLU A 1 97 ? -13.221 0.767 15.045 1.00 87.00 97 GLU A N 1
ATOM 759 C CA . GLU A 1 97 ? -13.351 1.674 16.187 1.00 87.00 97 GLU A CA 1
ATOM 760 C C . GLU A 1 97 ? -14.700 1.487 16.887 1.00 87.00 97 GLU A C 1
ATOM 762 O O . GLU A 1 97 ? -14.736 1.226 1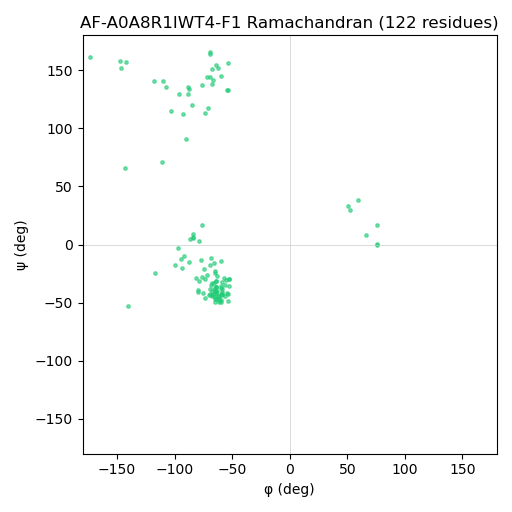8.088 1.00 87.00 97 GLU A O 1
ATOM 767 N N . GLY A 1 98 ? -15.804 1.477 16.134 1.00 89.38 98 GLY A N 1
ATOM 768 C CA . GLY A 1 98 ? -17.135 1.218 16.688 1.00 89.38 98 GLY A CA 1
ATOM 769 C C . GLY A 1 98 ? -17.263 -0.152 17.370 1.00 89.38 98 GLY A C 1
ATOM 770 O O . GLY A 1 98 ? -17.920 -0.272 18.403 1.00 89.38 98 GLY A O 1
ATOM 771 N N . LYS A 1 99 ? -16.596 -1.193 16.850 1.00 86.81 99 LYS A N 1
ATOM 772 C CA . LYS A 1 99 ? -16.581 -2.531 17.472 1.00 86.81 99 LYS A CA 1
ATOM 773 C C . LYS A 1 99 ? -15.749 -2.595 18.751 1.00 86.81 99 LYS A C 1
ATOM 775 O O . LYS A 1 99 ? -15.984 -3.494 19.569 1.00 86.81 99 LYS A O 1
ATOM 780 N N . ILE A 1 100 ? -14.745 -1.734 18.902 1.00 86.12 100 ILE A N 1
ATOM 781 C CA . ILE A 1 100 ? -13.844 -1.726 20.063 1.00 86.12 100 ILE A CA 1
ATOM 782 C C . ILE A 1 100 ? -14.200 -0.657 21.096 1.00 86.12 100 ILE A C 1
ATOM 784 O O . ILE A 1 100 ? -13.781 -0.775 22.248 1.00 86.12 100 ILE A O 1
ATOM 788 N N . ALA A 1 101 ? -14.997 0.340 20.715 1.00 86.00 101 ALA A N 1
ATOM 789 C CA . ALA A 1 101 ? -15.465 1.397 21.593 1.00 86.00 101 ALA A CA 1
ATOM 790 C C . ALA A 1 101 ? -16.137 0.816 22.849 1.00 86.00 101 ALA A C 1
ATOM 792 O O . ALA A 1 101 ? -16.941 -0.115 22.786 1.00 86.00 101 ALA A O 1
ATOM 793 N N . GLY A 1 102 ? -15.761 1.345 24.015 1.00 80.19 102 GLY A N 1
ATOM 794 C CA . GLY A 1 102 ? -16.283 0.902 25.312 1.00 80.19 102 GLY A CA 1
ATOM 795 C C . GLY A 1 102 ? -15.726 -0.430 25.831 1.00 80.19 102 GLY A C 1
ATOM 796 O O . GLY A 1 102 ? -16.094 -0.845 26.930 1.00 80.19 102 GLY A O 1
ATOM 797 N N . LYS A 1 103 ? -14.826 -1.105 25.102 1.00 81.94 103 LYS A N 1
ATOM 798 C CA . LYS A 1 103 ? -14.146 -2.314 25.595 1.00 81.94 103 LYS A CA 1
ATOM 799 C C . LYS A 1 103 ? -12.867 -1.939 26.347 1.00 81.94 103 LYS A C 1
ATOM 801 O O . LYS A 1 103 ? -12.079 -1.117 25.891 1.00 81.94 103 LYS A O 1
ATOM 806 N N . VAL A 1 104 ? -12.640 -2.573 27.498 1.00 76.38 104 VAL A N 1
ATOM 807 C CA . VAL A 1 104 ? -11.389 -2.435 28.257 1.00 76.38 104 VAL A CA 1
ATOM 808 C C . VAL A 1 104 ? -10.367 -3.415 27.694 1.00 76.38 104 VAL A C 1
ATOM 810 O O . VAL A 1 104 ? -10.591 -4.628 27.696 1.00 76.38 104 VAL A O 1
ATOM 813 N N . PHE A 1 105 ? -9.244 -2.889 27.214 1.00 70.75 105 PHE A N 1
ATOM 814 C CA . PHE A 1 105 ? -8.134 -3.690 26.713 1.00 70.75 105 PHE A CA 1
ATOM 815 C C . PHE A 1 105 ? -7.082 -3.867 27.810 1.00 70.75 105 PHE A C 1
ATOM 817 O O . PHE A 1 105 ? -6.662 -2.902 28.450 1.00 70.75 105 PHE A O 1
ATOM 824 N N . GLY A 1 106 ? -6.667 -5.115 28.040 1.00 68.94 106 GLY A N 1
ATOM 825 C CA . GLY A 1 106 ? -5.518 -5.417 28.891 1.00 68.94 106 GLY A CA 1
ATOM 826 C C . GLY A 1 106 ? -4.228 -4.847 28.292 1.00 68.94 106 GLY A C 1
ATOM 827 O O . GLY A 1 106 ? -4.125 -4.654 27.084 1.00 68.94 106 GLY A O 1
ATOM 828 N N . ARG A 1 107 ? -3.220 -4.571 29.130 1.00 64.75 107 ARG A N 1
ATOM 829 C CA . ARG A 1 107 ? -1.952 -3.948 28.692 1.00 64.75 107 ARG A CA 1
ATOM 830 C C . ARG A 1 107 ? -1.074 -4.834 27.797 1.00 64.75 107 ARG A C 1
ATOM 832 O O . ARG A 1 107 ? -0.087 -4.330 27.266 1.00 64.75 107 ARG A O 1
ATOM 839 N N . SER A 1 108 ? -1.357 -6.129 27.655 1.00 66.31 108 SER A N 1
ATOM 840 C CA . SER A 1 108 ? -0.503 -7.024 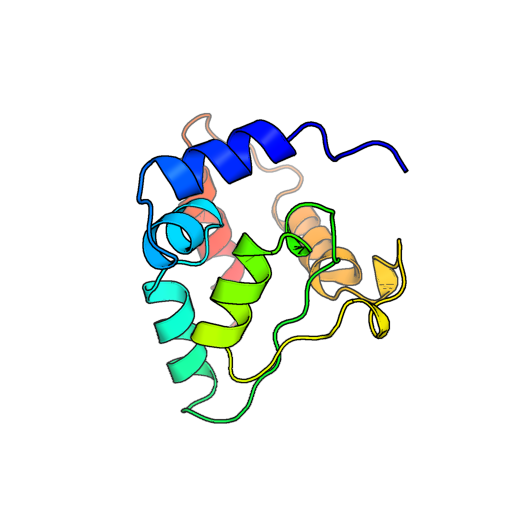26.871 1.00 66.31 108 SER A CA 1
ATOM 841 C C . SER A 1 108 ? -0.891 -7.039 25.391 1.00 66.31 108 SER A C 1
ATOM 843 O O . SER A 1 108 ? -2.058 -7.168 25.020 1.00 66.31 108 SER A O 1
ATOM 845 N N . ARG A 1 109 ? 0.131 -6.929 24.537 1.00 55.50 109 ARG A N 1
ATOM 846 C CA . ARG A 1 109 ? 0.026 -6.896 23.073 1.00 55.50 109 ARG A CA 1
ATOM 847 C C . ARG A 1 109 ? -0.747 -8.095 22.506 1.00 55.50 109 ARG A C 1
ATOM 849 O O . ARG A 1 109 ? -1.646 -7.907 21.690 1.00 55.50 109 ARG A O 1
ATOM 856 N N . ASP A 1 110 ? -0.482 -9.290 23.026 1.00 58.66 110 ASP A N 1
ATOM 857 C CA . ASP A 1 110 ? -1.088 -10.547 22.565 1.00 58.66 110 ASP A CA 1
ATOM 858 C C . ASP A 1 110 ? -2.612 -10.600 22.781 1.00 58.66 110 ASP A C 1
ATOM 860 O O . ASP A 1 110 ? -3.346 -11.199 21.992 1.00 58.66 110 ASP A O 1
ATOM 864 N N . GLN A 1 111 ? -3.124 -9.944 23.831 1.00 56.22 111 GLN A N 1
ATOM 865 C CA . GLN A 1 111 ? -4.565 -9.900 24.110 1.00 56.22 111 GLN A CA 1
ATOM 866 C C . GLN A 1 111 ? -5.319 -8.988 23.136 1.00 56.22 111 GLN A C 1
ATOM 868 O O . GLN A 1 111 ? -6.493 -9.238 22.846 1.00 56.22 111 GLN A O 1
ATOM 873 N N . ASN A 1 112 ? -4.657 -7.948 22.624 1.00 57.47 112 ASN A N 1
ATOM 874 C CA . ASN A 1 112 ? -5.253 -7.025 21.665 1.00 57.47 112 ASN A CA 1
ATOM 875 C C . ASN A 1 112 ? -5.251 -7.616 20.244 1.00 57.47 112 ASN A C 1
ATOM 877 O O . ASN A 1 112 ? -6.266 -7.547 19.551 1.00 57.47 112 ASN A O 1
ATOM 881 N N . GLU A 1 113 ? -4.159 -8.280 19.843 1.00 59.62 113 GLU A N 1
ATOM 882 C CA . GLU A 1 113 ? -4.041 -8.938 18.530 1.00 59.62 113 GLU A CA 1
ATOM 883 C C . GLU A 1 113 ? -5.091 -10.057 18.355 1.00 59.62 113 GLU A C 1
ATOM 885 O O . GLU A 1 113 ? -5.820 -10.068 17.360 1.00 59.62 113 GLU A O 1
ATOM 890 N N . ASN A 1 114 ? -5.277 -10.928 19.357 1.00 55.69 114 ASN A N 1
ATOM 891 C CA . ASN A 1 114 ? -6.266 -12.016 19.291 1.00 55.69 114 ASN A CA 1
ATOM 892 C C . ASN A 1 114 ? -7.726 -11.526 19.197 1.00 55.69 114 ASN A C 1
ATOM 894 O O . ASN A 1 114 ? -8.560 -12.180 18.571 1.00 55.69 114 ASN A O 1
ATOM 898 N N . ARG A 1 115 ? -8.070 -10.371 19.785 1.00 56.88 115 ARG A N 1
ATOM 899 C CA . ARG A 1 115 ? -9.459 -9.863 19.781 1.00 56.88 115 ARG A CA 1
ATOM 900 C C . ARG A 1 115 ? -9.838 -9.139 18.489 1.00 56.88 115 ARG A C 1
ATOM 902 O O . ARG A 1 115 ? -11.005 -9.203 18.103 1.00 56.88 115 ARG A O 1
ATOM 909 N N . ILE A 1 116 ? -8.882 -8.515 17.796 1.00 59.19 116 ILE A N 1
ATOM 910 C CA . ILE A 1 116 ? -9.109 -7.945 16.454 1.00 59.19 116 ILE A CA 1
ATOM 911 C C . ILE A 1 116 ? -9.502 -9.062 15.475 1.00 59.19 116 ILE A C 1
ATOM 913 O O . ILE A 1 116 ? -10.494 -8.930 14.749 1.00 59.19 116 ILE A O 1
ATOM 917 N N . VAL A 1 117 ? -8.793 -10.194 15.530 1.00 58.78 117 VAL A N 1
ATOM 918 C CA . VAL A 1 117 ? -9.075 -11.387 14.715 1.00 58.78 117 VAL A CA 1
ATOM 919 C C . VAL A 1 117 ? -10.468 -11.953 15.018 1.00 58.78 117 VAL A C 1
ATOM 921 O O . VAL A 1 117 ? -11.251 -12.163 14.094 1.00 58.78 117 VAL A O 1
ATOM 924 N N . LEU A 1 118 ? -10.828 -12.117 16.297 1.00 50.28 118 LEU A N 1
ATOM 925 C CA . LEU A 1 118 ? -12.143 -12.645 16.693 1.00 50.28 118 LEU A CA 1
ATOM 926 C C . LEU A 1 118 ? -13.307 -11.723 16.290 1.00 50.28 118 LEU A C 1
ATOM 928 O O . LEU A 1 118 ? -14.311 -12.201 15.775 1.00 50.28 118 LEU A O 1
ATOM 932 N N . SER A 1 119 ? -13.154 -10.399 16.415 1.00 51.25 119 SER A N 1
ATOM 933 C CA . SER A 1 119 ? -14.192 -9.433 16.001 1.00 51.25 119 SER A CA 1
ATOM 934 C C . SER A 1 119 ? -14.462 -9.407 14.486 1.00 51.25 119 SER A C 1
ATOM 936 O O . SER A 1 119 ? -15.470 -8.852 14.032 1.00 51.25 119 SER A O 1
ATOM 938 N N . SER A 1 120 ? -13.547 -9.984 13.701 1.00 46.91 120 SER A N 1
ATOM 939 C CA . SER A 1 120 ? -13.651 -10.134 12.247 1.00 46.91 120 SER A CA 1
ATOM 940 C C . SER A 1 120 ? -14.257 -11.483 11.840 1.00 46.91 120 SER A C 1
ATOM 942 O O . SER A 1 120 ? -14.776 -11.591 10.735 1.00 46.91 120 SER A O 1
ATOM 944 N N . ALA A 1 121 ? -14.231 -12.486 12.726 1.00 43.56 121 ALA A N 1
ATOM 945 C CA . ALA A 1 121 ? -14.730 -13.840 12.475 1.00 43.56 121 ALA A CA 1
ATOM 946 C C . ALA A 1 121 ? -16.233 -14.022 12.771 1.00 43.56 121 ALA A C 1
ATOM 948 O O . ALA A 1 121 ? -16.831 -14.978 12.297 1.00 43.56 121 ALA A 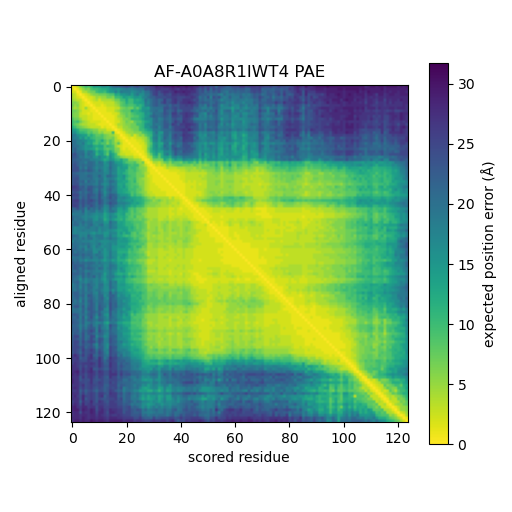O 1
ATOM 949 N N . GLU A 1 122 ? -16.875 -13.098 13.494 1.00 40.81 122 GLU A N 1
ATOM 950 C CA . GLU A 1 122 ? -18.310 -13.167 13.845 1.00 40.81 122 GLU A CA 1
ATOM 951 C C . GLU A 1 122 ? -19.273 -12.806 12.686 1.00 40.81 122 GLU A C 1
ATOM 953 O O . GLU A 1 122 ? -20.441 -12.496 12.918 1.00 40.81 122 GLU A O 1
ATOM 958 N N . ARG A 1 123 ? -18.809 -12.809 11.429 1.00 44.94 123 ARG A N 1
ATOM 959 C CA . ARG A 1 123 ? -19.653 -12.601 10.236 1.00 44.94 123 ARG A CA 1
ATOM 960 C C . ARG A 1 123 ? -19.212 -13.478 9.059 1.00 44.94 123 ARG A C 1
ATOM 962 O O . ARG A 1 123 ? -18.767 -12.955 8.037 1.00 44.94 123 ARG A O 1
ATOM 969 N N . VAL A 1 124 ? -19.357 -14.792 9.210 1.00 38.38 124 VAL A N 1
ATOM 970 C CA . VAL A 1 124 ? -19.571 -15.731 8.095 1.00 38.38 124 VAL A CA 1
ATOM 971 C C . VAL A 1 124 ? -20.751 -16.615 8.457 1.00 38.38 124 VAL A C 1
ATOM 973 O O . VAL A 1 124 ? -20.759 -17.100 9.610 1.00 38.38 124 VAL A O 1
#

pLDDT: mean 72.03, std 17.34, range [29.86, 92.75]

Organism: Caenorhabditis japonica (NCBI:txid281687)

InterPro domains:
  IPR036397 Ribonuclease H superfamily [G3DSA:3.30.420.10] (9-122)

Sequence (124 aa):
MKSSPHRPSIELLFKRGLGSAEIARRLQISSSTVRILRRHFAGGPFILQQDWAPSHGSRSTLAVLEAHFPGFLDKNLWPASSPDLNPMDFSVWGMLEGKIAGKVFGRSRDQNENRIVLSSAERV

Foldseek 3Di:
DDDDPCVVVVVVCVVVVPDLQNLCVVVVNHPVNLVVVCVVCVNDADEAEDQPDVVCPDPSNVVNCVVRHPYYQDPVNHDHPCLCPPCCSVPVVVVLCVVCPPPDADPDPVRVVVVSVVSVVPPD

Nearest PDB structures (foldseek):
  3jca-assembly1_E  TM=6.349E-01  e=3.475E-01  Mouse mammary tumor virus
  3jca-assembly1_F  TM=4.742E-01  e=5.326E-01  Mouse mammary tumor virus
  1b9f-assembly1_A  TM=4.139E-01  e=2.303E+00  Human immunodeficiency virus type 1 (CLONE 12)
  3f9k-assembly1_A  TM=4.560E-01  e=2.448E+00  Human immunodeficiency virus type 2 (ISOLATE ROD)
  1cxq-assembly1_A-2  TM=4.443E-01  e=3.322E+00  Avian sarcoma virus

Mean predicted aligned error: 12.38 Å

Radius of gyration: 17.59 Å; Cα contacts (8 Å, |Δi|>4): 72; chains: 1; bounding box: 46×38×40 Å